Protein AF-A0A7S2RW51-F1 (afdb_monomer_lite)

Organism: NCBI:txid1034831

Sequence (164 aa):
RVGHWPRWVALRGSCEATLRSWRGLASGRGPGAEQGSALAPSSLWRRALADWPAGREAAVVLVGLGSNQGDRHKHLLDALAGLGEEVGPVVGTSLLYETEPMYLEDQPRFLNAAAAVVTELDAREVLDRVKAIERASGRCHGGVRNGPRPIDIDLLLFGRQRRG

Foldseek 3Di:
DDDDDDPAPDDPDDPVLVVVLVVVLQPPDDDDDDDDDDDHPDPQVVVVLVVDDPDFDKKKWKKKKKAFDDPLVVLVVLLQVLCCVQFHNFRDKDDWDWAQQDPDRPGGIMTMMMTIGIGSDDPVSSVVSSVVSQVVQPDDPPPDVSHGGGMDMGGPDIRNDDDD

InterPro domains:
  IPR000550 7,8-Dihydro-6-hydroxymethylpterin-pyrophosphokinase, HPPK [PF01288] (63-159)
  IPR000550 7,8-Dihydro-6-hydroxymethylpterin-pyrophosphokinase, HPPK [PS00794] (145-156)
  IPR000550 7,8-Dihydro-6-hydroxymethylpterin-pyrophosphokinase, HPPK [TIGR01498] (61-161)
  IPR000550 7,8-Dihydro-6-hydroxymethylpterin-pyrophosphokinase, HPPK [cd00483] (61-162)
  IPR035907 7,8-Dihydro-6-hydroxymethylpterin-pyrophosphokinase HPPK superfamily [G3DSA:3.30.70.560] (59-164)
  IPR035907 7,8-Dihydro-6-hydroxymethylpterin-pyrophosphokinase HPPK superfamily [SSF55083] (60-161)

Radius of gyration: 17.12 Å; chains: 1; bounding box: 36×43×53 Å

Structure (mmCIF, N/CA/C/O backbone):
data_AF-A0A7S2RW51-F1
#
_entry.id   AF-A0A7S2RW51-F1
#
loop_
_atom_site.group_PDB
_atom_site.id
_atom_site.type_symbol
_atom_site.label_atom_id
_atom_site.label_alt_id
_atom_site.label_comp_id
_atom_site.label_asym_id
_atom_site.label_entity_id
_atom_site.label_seq_id
_atom_site.pdbx_PDB_ins_code
_atom_site.Cartn_x
_atom_site.Cartn_y
_atom_site.Cartn_z
_atom_site.occupancy
_atom_site.B_iso_or_equiv
_atom_site.auth_seq_id
_atom_site.auth_comp_id
_atom_site.auth_asym_id
_atom_site.auth_atom_id
_atom_site.pdbx_PDB_model_num
ATOM 1 N N . ARG A 1 1 ? 10.802 22.132 -10.362 1.00 27.83 1 ARG A N 1
ATOM 2 C CA . ARG A 1 1 ? 9.971 22.744 -9.296 1.00 27.83 1 ARG A CA 1
ATOM 3 C C . ARG A 1 1 ? 9.675 21.633 -8.303 1.00 27.83 1 ARG A C 1
ATOM 5 O O . ARG A 1 1 ? 8.958 20.712 -8.656 1.00 27.83 1 ARG A O 1
ATOM 12 N N . VAL A 1 2 ? 10.369 21.633 -7.168 1.00 26.06 2 VAL A N 1
ATOM 13 C CA . VAL A 1 2 ? 10.356 20.529 -6.199 1.00 26.06 2 VAL A CA 1
ATOM 14 C C . VAL A 1 2 ? 9.116 20.710 -5.327 1.00 26.06 2 VAL A C 1
ATOM 16 O O . VAL A 1 2 ? 8.982 21.740 -4.672 1.00 26.06 2 VAL A O 1
ATOM 19 N N . GLY A 1 3 ? 8.171 19.775 -5.424 1.00 25.00 3 GLY A N 1
ATOM 20 C CA . GLY A 1 3 ? 6.940 19.783 -4.641 1.00 25.00 3 GLY A CA 1
ATOM 21 C C . GLY A 1 3 ? 7.246 19.660 -3.152 1.00 25.00 3 GLY A C 1
ATOM 22 O O . GLY A 1 3 ? 8.146 18.929 -2.746 1.00 25.00 3 GLY A O 1
ATOM 23 N N . HIS A 1 4 ? 6.519 20.427 -2.353 1.00 23.75 4 HIS A N 1
ATOM 24 C CA . HIS A 1 4 ? 6.604 20.438 -0.902 1.00 23.75 4 HIS A CA 1
ATOM 25 C C . HIS A 1 4 ? 6.159 19.064 -0.364 1.00 23.75 4 HIS A C 1
ATOM 27 O O . HIS A 1 4 ? 5.016 18.661 -0.565 1.00 23.75 4 HIS A O 1
ATOM 33 N N . TRP A 1 5 ? 7.067 18.329 0.281 1.00 29.83 5 TRP A N 1
ATOM 34 C CA . TRP A 1 5 ? 6.814 16.983 0.810 1.00 29.83 5 TRP A CA 1
ATOM 35 C C . TRP A 1 5 ? 6.035 17.032 2.142 1.00 29.83 5 TRP A C 1
ATOM 37 O O . TRP A 1 5 ? 6.330 17.899 2.974 1.00 29.83 5 TRP A O 1
ATOM 47 N N . PRO A 1 6 ? 5.090 16.107 2.410 1.00 29.59 6 PRO A N 1
ATOM 48 C CA . PRO A 1 6 ? 4.475 15.963 3.728 1.00 29.59 6 PRO A CA 1
ATOM 49 C C . PRO A 1 6 ? 5.516 15.555 4.779 1.00 29.59 6 PRO A C 1
ATOM 51 O O . PRO A 1 6 ? 6.348 14.676 4.560 1.00 29.59 6 PRO A O 1
ATOM 54 N N . ARG A 1 7 ? 5.448 16.176 5.958 1.00 31.38 7 ARG A N 1
ATOM 55 C CA . ARG A 1 7 ? 6.440 16.120 7.051 1.00 31.38 7 ARG A CA 1
ATOM 56 C C . ARG A 1 7 ? 6.519 14.769 7.798 1.00 31.38 7 ARG A C 1
ATOM 58 O O . ARG A 1 7 ? 7.069 14.719 8.893 1.00 31.38 7 ARG A O 1
ATOM 65 N N . TRP A 1 8 ? 5.976 13.689 7.232 1.00 32.69 8 TRP A N 1
ATOM 66 C CA . TRP A 1 8 ? 5.778 12.394 7.905 1.00 32.69 8 TRP A CA 1
ATOM 67 C C . TRP A 1 8 ? 6.881 11.357 7.637 1.00 32.69 8 TRP A C 1
ATOM 69 O O . TRP A 1 8 ? 6.951 10.340 8.323 1.00 32.69 8 TRP A O 1
ATOM 79 N N . VAL A 1 9 ? 7.795 11.616 6.697 1.00 34.22 9 VAL A N 1
ATOM 80 C CA . VAL A 1 9 ? 8.910 10.704 6.386 1.00 34.22 9 VAL A CA 1
ATOM 81 C C . VAL A 1 9 ? 10.108 11.005 7.288 1.00 34.22 9 VAL A C 1
ATOM 83 O O . VAL A 1 9 ? 11.050 11.661 6.859 1.00 34.22 9 VAL A O 1
ATOM 86 N N . ALA A 1 10 ? 10.062 10.575 8.553 1.00 28.84 10 ALA A N 1
ATOM 87 C CA . ALA A 1 10 ? 11.249 10.228 9.352 1.00 28.84 10 ALA A CA 1
ATOM 88 C C . ALA A 1 10 ? 10.874 9.894 10.805 1.00 28.84 10 ALA A C 1
ATOM 90 O O . ALA A 1 10 ? 10.877 10.762 11.676 1.00 28.84 10 ALA A O 1
ATOM 91 N N . LEU A 1 11 ? 10.694 8.610 11.110 1.00 33.62 11 LEU A N 1
ATOM 92 C CA . LEU A 1 11 ? 11.059 8.101 12.430 1.00 33.62 11 LEU A CA 1
ATOM 93 C C . LEU A 1 11 ? 12.382 7.350 12.272 1.00 33.62 11 LEU A C 1
ATOM 95 O O . LEU A 1 11 ? 12.423 6.185 11.886 1.00 33.62 11 LEU A O 1
ATOM 99 N N . ARG A 1 12 ? 13.492 8.052 12.536 1.00 31.77 12 ARG A N 1
ATOM 100 C CA . ARG A 1 12 ? 14.794 7.414 12.761 1.00 31.77 12 ARG A CA 1
ATOM 101 C C . ARG A 1 12 ? 14.698 6.635 14.075 1.00 31.77 12 ARG A C 1
ATOM 103 O O . ARG A 1 12 ? 14.729 7.230 15.145 1.00 31.77 12 ARG A O 1
ATOM 110 N N . GLY A 1 13 ? 14.561 5.316 13.993 1.00 33.50 13 GLY A N 1
ATOM 111 C CA . GLY A 1 13 ? 14.546 4.423 15.149 1.00 33.50 13 GLY A CA 1
ATOM 112 C C . GLY A 1 13 ? 14.699 2.969 14.710 1.00 33.50 13 GLY A C 1
ATOM 113 O O . GLY A 1 13 ? 14.096 2.551 13.728 1.00 33.50 13 GLY A O 1
ATOM 114 N N . SER A 1 14 ? 15.563 2.225 15.402 1.00 35.41 14 SER A N 1
ATOM 115 C CA . SER A 1 14 ? 15.999 0.864 15.061 1.00 35.41 14 SER A CA 1
ATOM 116 C C . SER A 1 14 ? 14.841 -0.117 14.794 1.00 35.41 14 SER A C 1
ATOM 118 O O . SER A 1 14 ? 13.924 -0.260 15.605 1.00 35.41 14 SER A O 1
ATOM 120 N N . CYS A 1 15 ? 14.946 -0.839 13.673 1.00 37.16 15 CYS A N 1
ATOM 121 C CA . CYS A 1 15 ? 14.023 -1.861 13.158 1.00 37.16 15 CYS A CA 1
ATOM 122 C C . CYS A 1 15 ? 13.584 -2.908 14.205 1.00 37.16 15 CYS A C 1
ATOM 124 O O . CYS A 1 15 ? 12.440 -3.367 14.214 1.00 37.16 15 CYS A O 1
ATOM 126 N N . GLU A 1 16 ? 14.464 -3.242 15.149 1.00 32.34 16 GLU A N 1
ATOM 127 C CA . GLU A 1 16 ? 14.199 -4.243 16.184 1.00 32.34 16 GLU A CA 1
ATOM 128 C C . GLU A 1 16 ? 13.188 -3.780 17.248 1.00 32.34 16 GLU A C 1
ATOM 130 O O . GLU A 1 16 ? 12.471 -4.604 17.819 1.00 32.34 16 GLU A O 1
ATOM 135 N N . ALA A 1 17 ? 13.104 -2.474 17.520 1.00 36.91 17 ALA A N 1
ATOM 136 C CA . ALA A 1 17 ? 12.149 -1.916 18.479 1.00 36.91 17 ALA A CA 1
ATOM 137 C C . ALA A 1 17 ? 10.733 -1.871 17.882 1.00 36.91 17 ALA A C 1
ATOM 139 O O . ALA A 1 17 ? 9.766 -2.262 18.541 1.00 36.91 17 ALA A O 1
ATOM 140 N N . THR A 1 18 ? 10.627 -1.488 16.606 1.00 41.22 18 THR A N 1
ATOM 141 C CA . THR A 1 18 ? 9.375 -1.489 15.839 1.00 41.22 18 THR A CA 1
ATOM 142 C C . THR A 1 18 ? 8.802 -2.905 15.757 1.00 41.22 18 THR A C 1
ATOM 144 O O . THR A 1 18 ? 7.684 -3.132 16.212 1.00 41.22 18 THR A O 1
ATOM 147 N N . LEU A 1 19 ? 9.591 -3.901 15.338 1.00 35.91 19 LEU A N 1
ATOM 148 C CA . LEU A 1 19 ? 9.125 -5.291 15.217 1.00 35.91 19 LEU A CA 1
ATOM 149 C C . LEU A 1 19 ? 8.810 -5.974 16.566 1.00 35.91 19 LEU A C 1
ATOM 151 O O . LEU A 1 19 ? 7.874 -6.773 16.639 1.00 35.91 19 LEU A O 1
ATOM 155 N N . ARG A 1 20 ? 9.530 -5.668 17.661 1.00 37.06 20 ARG A N 1
ATOM 156 C CA . ARG A 1 20 ? 9.194 -6.199 19.003 1.00 37.06 20 ARG A CA 1
ATOM 157 C C . ARG A 1 20 ? 7.886 -5.631 19.552 1.00 37.06 20 ARG A C 1
ATOM 159 O O . ARG A 1 20 ? 7.122 -6.367 20.172 1.00 37.06 20 ARG A O 1
ATOM 166 N N . SER A 1 21 ? 7.577 -4.368 19.274 1.00 38.88 21 SER A N 1
ATOM 167 C CA . SER A 1 21 ? 6.298 -3.771 19.680 1.00 38.88 21 SER A CA 1
ATOM 168 C C . SER A 1 21 ? 5.087 -4.331 18.941 1.00 38.88 21 SER A C 1
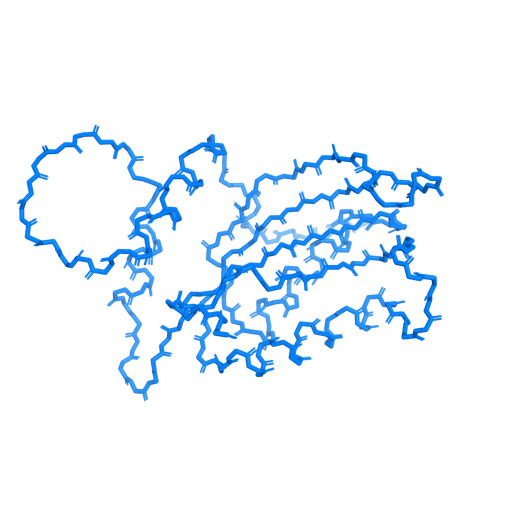ATOM 170 O O . SER A 1 21 ? 3.998 -4.394 19.507 1.00 38.88 21 SER A O 1
ATOM 172 N N . TRP A 1 22 ? 5.297 -4.830 17.721 1.00 39.81 22 TRP A N 1
ATOM 173 C CA . TRP A 1 22 ? 4.256 -5.466 16.919 1.00 39.81 22 TRP A CA 1
ATOM 174 C C . TRP A 1 22 ? 3.868 -6.847 17.475 1.00 39.81 22 TRP A C 1
ATOM 176 O O . TRP A 1 22 ? 2.726 -7.271 17.327 1.00 39.81 22 TRP A O 1
ATOM 186 N N . ARG A 1 23 ? 4.762 -7.528 18.214 1.00 37.06 23 ARG A N 1
ATOM 187 C CA . ARG A 1 23 ? 4.455 -8.807 18.889 1.00 37.06 23 ARG A CA 1
ATOM 188 C C . ARG A 1 23 ? 3.581 -8.649 20.141 1.00 37.06 23 ARG A C 1
ATOM 190 O O . ARG A 1 23 ? 2.812 -9.557 20.444 1.00 37.06 23 ARG A O 1
ATOM 197 N N . GLY A 1 24 ? 3.644 -7.511 20.840 1.00 36.91 24 GLY A N 1
ATOM 198 C CA . GLY A 1 24 ? 2.809 -7.238 22.024 1.00 36.91 24 GLY A CA 1
ATOM 199 C C . GLY A 1 24 ? 1.324 -6.999 21.705 1.00 36.91 24 GLY A C 1
ATOM 200 O O . GLY A 1 24 ? 0.458 -7.249 22.544 1.00 36.91 24 GLY A O 1
ATOM 201 N N . LEU A 1 25 ? 1.022 -6.589 20.470 1.00 42.09 25 LEU A N 1
ATOM 202 C CA . LEU A 1 25 ? -0.335 -6.386 19.949 1.00 42.09 25 LEU A CA 1
ATOM 203 C C . LEU A 1 25 ? -1.137 -7.695 19.805 1.00 42.09 25 LEU A C 1
ATOM 205 O O . LEU A 1 25 ? -2.364 -7.677 19.873 1.00 42.09 25 LEU A O 1
ATOM 209 N N . ALA A 1 26 ? -0.471 -8.848 19.686 1.00 35.62 26 ALA A N 1
ATOM 210 C CA . ALA A 1 26 ? -1.140 -10.143 19.538 1.00 35.62 26 ALA A CA 1
ATOM 211 C C . ALA A 1 26 ? -1.721 -10.702 20.860 1.00 35.62 26 ALA A C 1
ATOM 213 O O . ALA A 1 26 ? -2.630 -11.538 20.833 1.00 35.62 26 ALA A O 1
ATOM 214 N N . SER A 1 27 ? -1.238 -10.248 22.025 1.00 36.56 27 SER A N 1
ATOM 215 C CA . SER A 1 27 ? -1.516 -10.900 23.319 1.00 36.56 27 SER A CA 1
ATOM 216 C C . SER A 1 27 ? -2.636 -10.297 24.175 1.00 36.56 27 SER A C 1
ATOM 218 O O . SER A 1 27 ? -3.029 -10.934 25.146 1.00 36.56 27 SER A O 1
ATOM 220 N N . GLY A 1 28 ? -3.187 -9.124 23.843 1.00 34.69 28 GLY A N 1
ATOM 221 C CA . GLY A 1 28 ? -4.437 -8.625 24.443 1.00 34.69 28 GLY A CA 1
ATOM 222 C C . GLY A 1 28 ? -4.521 -8.589 25.980 1.00 34.69 28 GLY A C 1
ATOM 223 O O . GLY A 1 28 ? -5.602 -8.809 26.515 1.00 34.69 28 GLY A O 1
ATOM 224 N N . ARG A 1 29 ? -3.427 -8.320 26.704 1.00 32.75 29 ARG A N 1
ATOM 225 C CA . ARG A 1 29 ? -3.506 -7.989 28.135 1.00 32.75 29 ARG A CA 1
ATOM 226 C C . ARG A 1 29 ? -3.506 -6.473 28.305 1.00 32.75 29 ARG A C 1
ATOM 228 O O . ARG A 1 29 ? -2.533 -5.813 27.948 1.00 32.75 29 ARG A O 1
ATOM 235 N N . GLY A 1 30 ? -4.609 -5.944 28.837 1.00 32.22 30 GLY A N 1
ATOM 236 C CA . GLY A 1 30 ? -4.645 -4.600 29.412 1.00 32.22 30 GLY A CA 1
ATOM 237 C C . GLY A 1 30 ? -3.630 -4.479 30.557 1.00 32.22 30 GLY A C 1
ATOM 238 O O . GLY A 1 30 ? -3.207 -5.503 31.102 1.00 32.22 30 GLY A O 1
ATOM 239 N N . PRO A 1 31 ? -3.191 -3.261 30.912 1.00 35.09 31 PRO A N 1
ATOM 240 C CA . PRO A 1 31 ? -2.136 -3.072 31.895 1.00 35.09 31 PRO A CA 1
ATOM 241 C C . PRO A 1 31 ? -2.671 -3.343 33.309 1.00 35.09 31 PRO A C 1
ATOM 243 O O . PRO A 1 31 ? -3.135 -2.445 34.000 1.00 35.09 31 PRO A O 1
ATOM 246 N N . GLY A 1 32 ? -2.586 -4.602 33.734 1.00 28.72 32 GLY A N 1
ATOM 247 C CA . GLY A 1 32 ? -2.303 -4.952 35.120 1.00 28.72 32 GLY A CA 1
ATOM 248 C C . GLY A 1 32 ? -0.786 -4.943 35.298 1.00 28.72 32 GLY A C 1
ATOM 249 O O . GLY A 1 32 ? -0.070 -5.506 34.474 1.00 28.72 32 GLY A O 1
ATOM 250 N N . ALA A 1 33 ? -0.333 -4.219 36.317 1.00 37.66 33 ALA A N 1
ATOM 251 C CA . ALA A 1 33 ? 1.052 -3.963 36.689 1.00 37.66 33 ALA A CA 1
ATOM 252 C C . ALA A 1 33 ? 2.005 -5.157 36.502 1.00 37.66 33 ALA A C 1
ATOM 254 O O . ALA A 1 33 ? 1.735 -6.230 37.022 1.00 37.66 33 ALA A O 1
ATOM 255 N N . GLU A 1 34 ? 3.151 -4.929 35.852 1.00 29.70 34 GLU A N 1
ATOM 256 C CA . GLU A 1 34 ? 4.457 -5.303 36.406 1.00 29.70 34 GLU A CA 1
ATOM 257 C C . GLU A 1 34 ? 5.608 -4.646 35.631 1.00 29.70 34 GLU A C 1
ATOM 259 O O . GLU A 1 34 ? 5.549 -4.393 34.427 1.00 29.70 34 GLU A O 1
ATOM 264 N N . GLN A 1 35 ? 6.620 -4.263 36.401 1.00 36.66 35 GLN A N 1
ATOM 265 C CA . GLN A 1 35 ? 7.700 -3.349 36.065 1.00 36.66 35 GLN A CA 1
ATOM 266 C C . GLN A 1 35 ? 8.762 -4.057 35.214 1.00 36.66 35 GLN A C 1
ATOM 268 O O . GLN A 1 35 ? 9.285 -5.097 35.598 1.00 36.66 35 GLN A O 1
ATOM 273 N N . GLY A 1 36 ? 9.114 -3.474 34.069 1.00 25.94 36 GLY A N 1
ATOM 274 C CA . GLY A 1 36 ? 10.167 -3.999 33.204 1.00 25.94 36 GLY A CA 1
ATOM 275 C C . GLY A 1 36 ? 10.505 -3.020 32.089 1.00 25.94 36 GLY A C 1
ATOM 276 O O . GLY A 1 36 ? 9.792 -2.920 31.096 1.00 25.94 36 GLY A O 1
ATOM 277 N N . SER A 1 37 ? 11.587 -2.272 32.290 1.00 37.19 37 SER A N 1
ATOM 278 C CA . SER A 1 37 ? 12.171 -1.311 31.354 1.00 37.19 37 SER A CA 1
ATOM 279 C C . SER A 1 37 ? 12.504 -1.963 30.006 1.00 37.19 37 SER A C 1
ATOM 281 O O . SER A 1 37 ? 13.502 -2.666 29.867 1.00 37.19 37 SER A O 1
ATOM 283 N N . ALA A 1 38 ? 11.676 -1.713 28.994 1.00 32.50 38 ALA A N 1
ATOM 284 C CA . ALA A 1 38 ? 12.035 -1.880 27.593 1.00 32.50 38 ALA A CA 1
ATOM 285 C C . ALA A 1 38 ? 11.385 -0.737 26.812 1.00 32.50 38 ALA A C 1
ATOM 287 O O . ALA A 1 38 ? 10.165 -0.573 26.830 1.00 32.50 38 ALA A O 1
ATOM 288 N N . LEU A 1 39 ? 12.220 0.087 26.181 1.00 33.62 39 LEU A N 1
ATOM 289 C CA . LEU A 1 39 ? 11.843 1.273 25.415 1.00 33.62 39 LEU A CA 1
ATOM 290 C C . LEU A 1 39 ? 10.764 0.923 24.377 1.00 33.62 39 LEU A C 1
ATOM 292 O O . LEU A 1 39 ? 11.048 0.384 23.308 1.00 33.62 39 LEU A O 1
ATOM 296 N N . ALA A 1 40 ? 9.510 1.212 24.722 1.00 37.03 40 ALA A N 1
ATOM 297 C CA . ALA A 1 40 ? 8.369 1.058 23.841 1.00 37.03 40 ALA A CA 1
ATOM 298 C C . ALA A 1 40 ? 8.502 2.032 22.660 1.00 37.03 40 ALA A C 1
ATOM 300 O O . ALA A 1 40 ? 8.717 3.224 22.900 1.00 37.03 40 ALA A O 1
ATOM 301 N N . PRO A 1 41 ? 8.338 1.602 21.396 1.00 40.28 41 PRO A N 1
ATOM 302 C CA . PRO A 1 41 ? 8.198 2.561 20.318 1.00 40.28 41 PRO A CA 1
ATOM 303 C C . PRO A 1 41 ? 6.904 3.338 20.548 1.00 40.28 41 PRO A C 1
ATOM 305 O O . PRO A 1 41 ? 5.838 2.767 20.796 1.00 40.28 41 PRO A O 1
ATOM 308 N N . SER A 1 42 ? 7.130 4.647 20.576 1.00 43.31 42 SER A N 1
ATOM 309 C CA . SER A 1 42 ? 6.249 5.782 20.806 1.00 43.31 42 SER A CA 1
ATOM 310 C C . SER A 1 42 ? 4.850 5.484 21.362 1.00 43.31 42 SER A C 1
ATOM 312 O O . SER A 1 42 ? 3.974 4.884 20.745 1.00 43.31 42 SER A O 1
ATOM 314 N N . SER A 1 43 ? 4.586 6.100 22.508 1.00 48.97 43 SER A N 1
ATOM 315 C CA . SER A 1 43 ? 3.268 6.432 23.063 1.00 48.97 43 SER A CA 1
ATOM 316 C C . SER A 1 43 ? 2.262 7.056 22.073 1.00 48.97 43 SER A C 1
ATOM 318 O O . SER A 1 43 ? 1.115 7.275 22.449 1.00 48.97 43 SER A O 1
ATOM 320 N N . LEU A 1 44 ? 2.664 7.335 20.829 1.00 46.91 44 LEU A N 1
ATOM 321 C CA . LEU A 1 44 ? 1.885 8.016 19.802 1.00 46.91 44 LEU A CA 1
ATOM 322 C C . LEU A 1 44 ? 0.762 7.152 19.231 1.00 46.91 44 LEU A C 1
ATOM 324 O O . LEU A 1 44 ? -0.359 7.635 19.153 1.00 46.91 44 LEU A O 1
ATOM 328 N N . TRP A 1 45 ? 1.000 5.882 18.891 1.00 49.38 45 TRP A N 1
ATOM 329 C CA . TRP A 1 45 ? -0.078 5.050 18.333 1.00 49.38 45 TRP A CA 1
ATOM 330 C C . TRP A 1 45 ? -1.005 4.500 19.427 1.00 49.38 45 TRP A C 1
ATOM 332 O O . TRP A 1 45 ? -2.204 4.370 19.206 1.00 49.38 45 TRP A O 1
ATOM 342 N N . ARG A 1 46 ? -0.481 4.262 20.644 1.00 48.38 46 ARG A N 1
ATOM 343 C CA . ARG A 1 46 ? -1.314 3.962 21.825 1.00 48.38 46 ARG A CA 1
ATOM 344 C C . ARG A 1 46 ? -2.253 5.120 22.164 1.00 48.38 46 ARG A C 1
ATOM 346 O O . ARG A 1 46 ? -3.405 4.860 22.476 1.00 48.38 46 ARG A O 1
ATOM 353 N N . ARG A 1 47 ? -1.782 6.370 22.063 1.00 48.28 47 ARG A N 1
ATOM 354 C CA . ARG A 1 47 ? -2.640 7.562 22.149 1.00 48.28 47 ARG A CA 1
ATOM 355 C C . ARG A 1 47 ? -3.614 7.654 20.980 1.00 48.28 47 ARG A C 1
ATOM 357 O O . ARG A 1 47 ? -4.794 7.820 21.221 1.00 48.28 47 ARG A O 1
ATOM 364 N N . ALA A 1 48 ? -3.156 7.450 19.745 1.00 47.44 48 ALA A N 1
ATOM 365 C CA . ALA A 1 48 ? -4.027 7.510 18.568 1.00 47.44 48 ALA A CA 1
ATOM 366 C C . ALA A 1 48 ? -5.199 6.511 18.630 1.00 47.44 48 ALA A C 1
ATOM 368 O O . ALA A 1 48 ? -6.291 6.835 18.183 1.00 47.44 48 ALA A O 1
ATOM 369 N N . LEU A 1 49 ? -4.990 5.324 19.216 1.00 51.97 49 LEU A N 1
ATOM 370 C CA . LEU A 1 49 ? -6.064 4.362 19.486 1.00 51.97 49 LEU A CA 1
ATOM 371 C C . LEU A 1 49 ? -6.903 4.716 20.724 1.00 51.97 49 LEU A C 1
ATOM 373 O O . LEU A 1 49 ? -8.083 4.389 20.759 1.00 51.97 49 LEU A O 1
ATOM 377 N N . ALA A 1 50 ? -6.311 5.347 21.743 1.00 50.94 50 ALA A N 1
ATOM 378 C CA . ALA A 1 50 ? -7.017 5.754 22.962 1.00 50.94 50 ALA A CA 1
ATOM 379 C C . ALA A 1 50 ? -7.905 6.998 22.764 1.00 50.94 50 ALA A C 1
ATOM 381 O O . ALA A 1 50 ? -8.908 7.133 23.457 1.00 50.94 50 ALA A O 1
ATOM 382 N N . ASP A 1 51 ? -7.549 7.872 21.820 1.00 43.22 51 ASP A N 1
ATOM 383 C CA . ASP A 1 51 ? -8.243 9.129 21.522 1.00 43.22 51 ASP A CA 1
ATOM 384 C C . ASP A 1 51 ? -9.292 8.979 20.385 1.00 43.22 51 ASP A C 1
ATOM 386 O O . ASP A 1 51 ? -9.853 9.979 19.932 1.00 43.22 51 ASP A O 1
ATOM 390 N N . TRP A 1 52 ? -9.567 7.756 19.895 1.00 49.75 52 TRP A N 1
ATOM 391 C CA . TRP A 1 52 ? -10.508 7.515 18.784 1.00 49.75 52 TRP A CA 1
ATOM 392 C C . TRP A 1 52 ? -11.985 7.571 19.241 1.00 49.75 52 TRP A C 1
ATOM 394 O O . TRP A 1 52 ? -12.335 6.935 20.239 1.00 49.75 52 TRP A O 1
ATOM 404 N N . PRO A 1 53 ? -12.876 8.301 18.536 1.00 41.28 53 PRO A N 1
ATOM 405 C CA . PRO A 1 53 ? -14.276 8.470 18.934 1.00 41.28 53 PRO A CA 1
ATOM 406 C C . PRO A 1 53 ? -15.079 7.157 18.880 1.00 41.28 53 PRO A C 1
ATOM 408 O O . PRO A 1 53 ? -14.915 6.333 17.984 1.00 41.28 53 PRO A O 1
ATOM 411 N N . ALA A 1 54 ? -15.982 6.965 19.846 1.00 43.19 54 ALA A N 1
ATOM 412 C CA . ALA A 1 54 ? -16.786 5.749 19.974 1.00 43.19 54 ALA A CA 1
ATOM 413 C C . ALA A 1 54 ? -17.884 5.650 18.891 1.00 43.19 54 ALA A C 1
ATOM 415 O O . ALA A 1 54 ? -18.639 6.600 18.691 1.00 43.19 54 ALA A O 1
ATOM 416 N N . GLY A 1 55 ? -18.020 4.482 18.242 1.00 47.16 55 GLY A N 1
ATOM 417 C CA . GLY A 1 55 ? -19.145 4.177 17.336 1.00 47.16 55 GLY A CA 1
ATOM 418 C C . GLY A 1 55 ? -18.858 3.157 16.223 1.00 47.16 55 GLY A C 1
ATOM 419 O O . GLY A 1 55 ? -19.782 2.489 15.763 1.00 47.16 55 GLY A O 1
ATOM 420 N N . ARG A 1 56 ? -17.589 2.983 15.834 1.00 54.19 56 ARG A N 1
ATOM 421 C CA . ARG A 1 56 ? -17.083 1.896 14.975 1.00 54.19 56 ARG A CA 1
ATOM 422 C C . ARG A 1 56 ? -15.776 1.369 15.569 1.00 54.19 56 ARG A C 1
ATOM 424 O O . ARG A 1 56 ? -14.976 2.160 16.061 1.00 54.19 56 ARG A O 1
ATOM 431 N N . GLU A 1 57 ? -15.570 0.052 15.589 1.00 68.12 57 GLU A N 1
ATOM 432 C CA . GLU A 1 57 ? -14.309 -0.515 16.087 1.00 68.12 57 GLU A CA 1
ATOM 433 C C . GLU A 1 57 ? -13.185 -0.204 15.090 1.00 68.12 57 GLU A C 1
ATOM 435 O O . GLU A 1 57 ? -13.087 -0.830 14.038 1.00 68.12 57 GLU A O 1
ATOM 440 N N . ALA A 1 58 ? -12.340 0.776 15.410 1.00 75.06 58 ALA A N 1
ATOM 441 C CA . ALA A 1 58 ? -11.137 1.048 14.637 1.00 75.06 58 ALA A CA 1
ATOM 442 C C . ALA A 1 58 ? -10.117 -0.086 14.821 1.00 75.06 58 ALA A C 1
ATOM 444 O O . ALA A 1 58 ? -9.792 -0.486 15.943 1.00 75.06 58 ALA A O 1
ATOM 445 N N . ALA A 1 59 ? -9.573 -0.581 13.712 1.00 84.38 59 ALA A N 1
ATOM 446 C CA . ALA A 1 59 ? -8.547 -1.610 13.687 1.00 84.38 59 ALA A CA 1
ATOM 447 C C . ALA A 1 59 ? -7.204 -1.033 13.230 1.00 84.38 59 ALA A C 1
ATOM 449 O O . ALA A 1 59 ? -7.132 -0.140 12.384 1.00 84.38 59 ALA A O 1
ATOM 450 N N . VAL A 1 60 ? -6.116 -1.593 13.765 1.00 84.25 60 VAL A N 1
ATOM 451 C CA . VAL A 1 60 ? -4.783 -1.398 13.188 1.00 84.25 60 VAL A CA 1
ATOM 452 C C . VAL A 1 60 ? -4.558 -2.447 12.116 1.00 84.25 60 VAL A C 1
ATOM 454 O O . VAL A 1 60 ? -4.710 -3.651 12.351 1.00 84.25 60 VAL A O 1
ATOM 457 N N . VAL A 1 61 ? -4.138 -1.969 10.956 1.00 89.56 61 VAL A N 1
ATOM 458 C CA . VAL A 1 61 ? -3.753 -2.767 9.808 1.00 89.56 61 VAL A CA 1
ATOM 459 C C . VAL A 1 61 ? -2.280 -2.560 9.524 1.00 89.56 61 VAL A C 1
ATOM 461 O O . VAL A 1 61 ? -1.799 -1.429 9.482 1.00 89.56 61 VAL A O 1
ATOM 464 N N . LEU A 1 62 ? -1.565 -3.660 9.316 1.00 92.00 62 LEU A N 1
ATOM 465 C CA . LEU A 1 62 ? -0.159 -3.643 8.948 1.00 92.00 62 LEU A CA 1
ATOM 466 C C . LEU A 1 62 ? -0.026 -4.148 7.520 1.00 92.00 62 LEU A C 1
ATOM 468 O O . LEU A 1 62 ? -0.479 -5.250 7.202 1.00 92.00 62 LEU A O 1
ATOM 472 N N . VAL A 1 63 ? 0.607 -3.342 6.677 1.00 95.19 63 VAL A N 1
ATOM 473 C CA . VAL A 1 63 ? 0.841 -3.655 5.267 1.00 95.19 63 VAL A CA 1
ATOM 474 C C . VAL A 1 63 ? 2.330 -3.681 4.960 1.00 95.19 63 VAL A C 1
ATOM 476 O O . VAL A 1 63 ? 3.095 -2.881 5.502 1.00 95.19 63 VAL A O 1
ATOM 479 N N . GLY A 1 64 ? 2.735 -4.606 4.098 1.00 96.69 64 GLY A N 1
ATOM 480 C CA . GLY A 1 64 ? 4.032 -4.606 3.435 1.00 96.69 64 GLY A CA 1
ATOM 481 C C . GLY A 1 64 ? 3.885 -3.929 2.083 1.00 96.69 64 GLY A C 1
ATOM 482 O O . GLY A 1 64 ? 2.906 -4.174 1.392 1.00 96.69 64 GLY A O 1
ATOM 483 N N . LEU A 1 65 ? 4.829 -3.070 1.718 1.00 97.12 65 LEU A N 1
ATOM 484 C CA . LEU A 1 65 ? 4.894 -2.429 0.412 1.00 97.12 65 LEU A CA 1
ATOM 485 C C . LEU A 1 65 ? 6.178 -2.867 -0.288 1.00 97.12 65 LEU A C 1
ATOM 487 O O . LEU A 1 65 ? 7.236 -2.864 0.341 1.00 97.12 65 LEU A O 1
ATOM 491 N N . GLY A 1 66 ? 6.102 -3.181 -1.577 1.00 96.75 66 GLY A N 1
ATOM 492 C CA . GLY A 1 66 ? 7.252 -3.585 -2.382 1.00 96.75 66 GLY A CA 1
ATOM 493 C C . GLY A 1 66 ? 7.172 -3.051 -3.808 1.00 96.75 66 GLY A C 1
ATOM 494 O O . GLY A 1 66 ? 6.133 -3.138 -4.451 1.00 96.75 66 GLY A O 1
ATOM 495 N N . SER A 1 67 ? 8.272 -2.512 -4.328 1.00 96.88 67 SER A N 1
ATOM 496 C CA . SER A 1 67 ? 8.363 -2.044 -5.716 1.00 96.88 67 SER A CA 1
ATOM 497 C C . SER A 1 67 ? 9.704 -2.420 -6.330 1.00 96.88 67 SER A C 1
ATOM 499 O O . SER A 1 67 ? 10.750 -2.158 -5.735 1.00 96.88 67 SER A O 1
ATOM 501 N N . ASN A 1 68 ? 9.696 -2.960 -7.549 1.00 95.44 68 ASN A N 1
ATOM 502 C CA . ASN A 1 68 ? 10.919 -3.245 -8.304 1.00 95.44 68 ASN A CA 1
ATOM 503 C C . ASN A 1 68 ? 10.898 -2.763 -9.764 1.00 95.44 68 ASN A C 1
ATOM 505 O O . ASN A 1 68 ? 11.831 -3.041 -10.511 1.00 95.44 68 ASN A O 1
ATOM 509 N N . GLN A 1 69 ? 9.882 -2.001 -10.173 1.00 93.81 69 GLN A N 1
ATOM 510 C CA . GLN A 1 69 ? 9.777 -1.445 -11.524 1.00 93.81 69 GLN A CA 1
ATOM 511 C C . GLN A 1 69 ? 9.661 0.082 -11.488 1.00 93.81 69 GLN A C 1
ATOM 513 O O . GLN A 1 69 ? 8.994 0.634 -10.616 1.00 93.81 69 GLN A O 1
ATOM 518 N N . GLY A 1 70 ? 10.268 0.765 -12.463 1.00 93.12 70 GLY A N 1
ATOM 519 C CA . GLY A 1 70 ? 10.152 2.219 -12.620 1.00 93.12 70 GLY A CA 1
ATOM 520 C C . GLY A 1 70 ? 10.746 3.009 -11.448 1.00 93.12 70 GLY A C 1
ATOM 521 O O . GLY A 1 70 ? 11.763 2.618 -10.870 1.00 93.12 70 GLY A O 1
ATOM 522 N N . ASP A 1 71 ? 10.113 4.132 -11.098 1.00 95.06 71 ASP A N 1
ATOM 523 C CA . ASP A 1 71 ? 10.511 4.940 -9.942 1.00 95.06 71 ASP A CA 1
ATOM 524 C C . ASP A 1 71 ? 9.973 4.321 -8.644 1.00 95.06 71 ASP A C 1
ATOM 526 O O . ASP A 1 71 ? 8.893 4.649 -8.148 1.00 95.06 71 ASP A O 1
ATOM 530 N N . ARG A 1 72 ? 10.766 3.400 -8.089 1.00 95.94 72 ARG A N 1
ATOM 531 C CA . ARG A 1 72 ? 10.394 2.614 -6.906 1.00 95.94 72 ARG A CA 1
ATOM 532 C C . ARG A 1 72 ? 10.097 3.475 -5.675 1.00 95.94 72 ARG A C 1
ATOM 534 O O . ARG A 1 72 ? 9.228 3.118 -4.887 1.00 95.94 72 ARG A O 1
ATOM 541 N N . HIS A 1 73 ? 10.798 4.598 -5.504 1.00 96.19 73 HIS A N 1
ATOM 542 C CA . HIS A 1 73 ? 10.555 5.501 -4.376 1.00 96.19 73 HIS A CA 1
ATOM 543 C C . HIS A 1 73 ? 9.229 6.227 -4.549 1.00 96.19 73 HIS A C 1
ATOM 545 O O . HIS A 1 73 ? 8.441 6.294 -3.605 1.00 96.19 73 HIS A O 1
ATOM 551 N N . LYS A 1 74 ? 8.965 6.732 -5.759 1.00 95.31 74 LYS A N 1
ATOM 552 C CA . LYS A 1 74 ? 7.698 7.384 -6.068 1.00 95.31 74 LYS A CA 1
ATOM 553 C C . LYS A 1 74 ? 6.522 6.429 -5.870 1.00 95.31 74 LYS A C 1
ATOM 555 O O . LYS A 1 74 ? 5.564 6.812 -5.215 1.00 95.31 74 LYS A O 1
ATOM 560 N N . HIS A 1 75 ? 6.614 5.185 -6.342 1.00 96.81 75 HIS A N 1
ATOM 561 C CA . HIS A 1 75 ? 5.536 4.209 -6.159 1.00 96.81 75 HIS A CA 1
ATOM 562 C C . HIS A 1 75 ? 5.229 3.929 -4.685 1.00 96.81 75 HIS A C 1
ATOM 564 O O . HIS A 1 75 ? 4.061 3.881 -4.310 1.00 96.81 75 HIS A O 1
ATOM 570 N N . LEU A 1 76 ? 6.251 3.799 -3.831 1.00 96.19 76 LEU A N 1
ATOM 571 C CA . LEU A 1 76 ? 6.038 3.637 -2.389 1.00 96.19 76 LEU A CA 1
ATOM 572 C C . LEU A 1 76 ? 5.366 4.869 -1.767 1.00 96.19 76 LEU A C 1
ATOM 574 O O . LEU A 1 76 ? 4.474 4.725 -0.936 1.00 96.19 76 LEU A O 1
ATOM 578 N N . LEU A 1 77 ? 5.777 6.075 -2.163 1.00 96.31 77 LEU A N 1
ATOM 579 C CA . LEU A 1 77 ? 5.202 7.322 -1.653 1.00 96.31 77 LEU A CA 1
ATOM 580 C C . LEU A 1 77 ? 3.750 7.511 -2.101 1.00 96.31 77 LEU A C 1
ATOM 582 O O . LEU A 1 77 ? 2.901 7.838 -1.274 1.00 96.31 77 LEU A O 1
ATOM 586 N N . ASP A 1 78 ? 3.460 7.260 -3.376 1.00 96.69 78 ASP A N 1
ATOM 587 C CA . ASP A 1 78 ? 2.103 7.310 -3.919 1.00 96.69 78 ASP A CA 1
ATOM 588 C C . ASP A 1 78 ? 1.208 6.269 -3.229 1.00 96.69 78 ASP A C 1
ATOM 590 O O . ASP A 1 78 ? 0.071 6.567 -2.877 1.00 96.69 78 ASP A O 1
ATOM 594 N N . ALA A 1 79 ? 1.726 5.062 -2.978 1.00 97.50 79 ALA A N 1
ATOM 595 C CA . ALA A 1 79 ? 0.990 4.017 -2.277 1.00 97.50 79 ALA A CA 1
ATOM 596 C C . ALA A 1 79 ? 0.685 4.395 -0.822 1.00 97.50 79 ALA A C 1
ATOM 598 O O . ALA A 1 79 ? -0.428 4.170 -0.356 1.00 97.50 79 ALA A O 1
ATOM 599 N N . LEU A 1 80 ? 1.633 5.009 -0.106 1.00 96.56 80 LEU A N 1
ATOM 600 C CA . LEU A 1 80 ? 1.395 5.524 1.246 1.00 96.56 80 LEU A CA 1
ATOM 601 C C . LEU A 1 80 ? 0.348 6.645 1.259 1.00 96.56 80 LEU A C 1
ATOM 603 O O . LEU A 1 80 ? -0.487 6.675 2.162 1.00 96.56 80 LEU A O 1
ATOM 607 N N . ALA A 1 81 ? 0.372 7.540 0.268 1.00 96.69 81 ALA A N 1
ATOM 608 C CA . ALA A 1 81 ? -0.651 8.571 0.115 1.00 96.69 81 ALA A CA 1
ATOM 609 C C . ALA A 1 81 ? -2.029 7.945 -0.155 1.00 96.69 81 ALA A C 1
ATOM 611 O O . ALA A 1 81 ? -2.981 8.239 0.563 1.00 96.69 81 ALA A O 1
ATOM 612 N N . GLY A 1 82 ? -2.105 7.000 -1.096 1.00 97.44 82 GLY A N 1
ATOM 613 C CA . GLY A 1 82 ? -3.333 6.272 -1.412 1.00 97.44 82 GLY A CA 1
ATOM 614 C C . GLY A 1 82 ? -3.884 5.487 -0.221 1.00 97.44 82 GLY A C 1
ATOM 615 O O . GLY A 1 82 ? -5.085 5.501 0.011 1.00 97.44 82 GLY A O 1
ATOM 616 N N . LEU A 1 83 ? -3.031 4.858 0.595 1.00 96.88 83 LEU A N 1
ATOM 617 C CA . LEU A 1 83 ? -3.455 4.221 1.849 1.00 96.88 83 LEU A CA 1
ATOM 618 C C . LEU A 1 83 ? -4.061 5.247 2.817 1.00 96.88 83 LEU A C 1
ATOM 620 O O . LEU A 1 83 ? -5.110 4.982 3.401 1.00 96.88 83 LEU A O 1
ATOM 624 N N . GLY A 1 84 ? -3.424 6.415 2.941 1.00 94.38 84 GLY A N 1
ATOM 625 C CA . GLY A 1 84 ? -3.906 7.548 3.733 1.00 94.38 84 GLY A CA 1
ATOM 626 C C . GLY A 1 84 ? -5.309 8.021 3.346 1.00 94.38 84 GLY A C 1
ATOM 627 O O . GLY A 1 84 ? -6.105 8.362 4.219 1.00 94.38 84 GLY A O 1
ATOM 628 N N . GLU A 1 85 ? -5.595 8.035 2.046 1.00 95.56 85 GLU A N 1
ATOM 629 C CA . GLU A 1 85 ? -6.847 8.536 1.470 1.00 95.56 85 GLU A CA 1
ATOM 630 C C . GLU A 1 85 ? -7.954 7.472 1.429 1.00 95.56 85 GLU A C 1
ATOM 632 O O . GLU A 1 85 ? -9.102 7.757 1.763 1.00 95.56 85 GLU A O 1
ATOM 637 N N . GLU A 1 86 ? -7.619 6.242 1.036 1.00 96.19 86 GLU A N 1
ATOM 638 C CA . GLU A 1 86 ? -8.594 5.192 0.713 1.00 96.19 86 GLU A CA 1
ATOM 639 C C . GLU A 1 86 ? -8.847 4.208 1.857 1.00 96.19 86 GLU A C 1
ATOM 641 O O . GLU A 1 86 ? -9.887 3.548 1.880 1.00 96.19 86 GLU A O 1
ATOM 646 N N . VAL A 1 87 ? -7.889 4.059 2.778 1.00 95.62 87 VAL A N 1
ATOM 647 C CA . VAL A 1 87 ? -7.951 3.068 3.865 1.00 95.62 87 VAL A CA 1
ATOM 648 C C . VAL A 1 87 ? -8.057 3.748 5.223 1.00 95.62 87 VAL A C 1
ATOM 650 O O . VAL A 1 87 ? -8.866 3.339 6.056 1.00 95.62 87 VAL A O 1
ATOM 653 N N . GLY A 1 88 ? -7.250 4.778 5.453 1.00 93.50 88 GLY A N 1
ATOM 654 C CA . GLY A 1 88 ? -7.256 5.556 6.683 1.00 93.50 88 GLY A CA 1
ATOM 655 C C . GLY A 1 88 ? -5.874 6.109 7.028 1.00 93.50 88 GLY A C 1
ATOM 656 O O . GLY A 1 88 ? -4.904 5.872 6.307 1.00 93.50 88 GLY A O 1
ATOM 657 N N . PRO A 1 89 ? -5.743 6.856 8.135 1.00 90.06 89 PRO A N 1
ATOM 658 C CA . PRO A 1 89 ? -4.493 7.516 8.482 1.00 90.06 89 PRO A CA 1
ATOM 659 C C . PRO A 1 89 ? -3.338 6.522 8.663 1.00 90.06 89 PRO A C 1
ATOM 661 O O . PRO A 1 89 ? -3.396 5.595 9.478 1.00 90.06 89 PRO A O 1
ATOM 664 N N . VAL A 1 90 ? -2.243 6.770 7.939 1.00 90.88 90 VAL A N 1
ATOM 665 C CA . VAL A 1 90 ? -0.956 6.097 8.150 1.00 90.88 90 VAL A CA 1
ATOM 666 C C . VAL A 1 90 ? -0.335 6.641 9.437 1.00 90.88 90 VAL A C 1
ATOM 668 O O . VAL A 1 90 ? 0.063 7.802 9.508 1.00 90.88 90 VAL A O 1
ATOM 671 N N . VAL A 1 91 ? -0.237 5.797 10.462 1.00 87.94 91 VAL A N 1
ATOM 672 C CA . VAL A 1 91 ? 0.254 6.175 11.801 1.00 87.94 91 VAL A CA 1
ATOM 673 C C . VAL A 1 91 ? 1.722 5.816 12.033 1.00 87.94 91 VAL A C 1
ATOM 675 O O . VAL A 1 91 ? 2.301 6.181 13.057 1.00 87.94 91 VAL A O 1
ATOM 678 N N . GLY A 1 92 ? 2.350 5.114 11.090 1.00 83.69 92 GLY A N 1
ATOM 679 C CA . GLY A 1 92 ? 3.780 4.832 11.129 1.00 83.69 92 GLY A CA 1
ATOM 680 C C . GLY A 1 92 ? 4.269 4.038 9.926 1.00 83.69 92 GLY A C 1
ATOM 681 O O . GLY A 1 92 ? 3.503 3.319 9.289 1.00 83.69 92 GLY A O 1
ATOM 682 N N . THR A 1 93 ? 5.566 4.145 9.645 1.00 91.31 93 THR A N 1
ATOM 683 C CA . THR A 1 93 ? 6.249 3.389 8.589 1.00 91.31 93 THR A CA 1
ATOM 684 C C . THR A 1 93 ? 7.557 2.797 9.105 1.00 91.31 93 THR A C 1
ATOM 686 O O . THR A 1 93 ? 8.143 3.292 10.072 1.00 91.31 93 THR A O 1
ATOM 689 N N . SER A 1 94 ? 8.043 1.745 8.451 1.00 88.25 94 SER A N 1
ATOM 690 C CA . SER A 1 94 ? 9.413 1.264 8.624 1.00 88.25 94 SER A CA 1
ATOM 691 C C . SER A 1 94 ? 10.417 2.144 7.870 1.00 88.25 94 SER A C 1
ATOM 693 O O . SER A 1 94 ? 10.055 3.102 7.183 1.00 88.25 94 SER A O 1
ATOM 695 N N . LEU A 1 95 ? 11.697 1.775 7.967 1.00 91.69 95 LEU A N 1
ATOM 696 C CA . LEU A 1 95 ? 12.708 2.197 6.999 1.00 91.69 95 LEU A CA 1
ATOM 697 C C . LEU A 1 95 ? 12.491 1.495 5.652 1.00 91.69 95 LEU A C 1
ATOM 699 O O . LEU A 1 95 ? 11.764 0.501 5.569 1.00 91.69 95 LEU A O 1
ATOM 703 N N . LEU A 1 96 ? 13.150 2.016 4.621 1.00 91.75 96 LEU A N 1
ATOM 704 C CA . LEU A 1 96 ? 13.227 1.389 3.308 1.00 91.75 96 LEU A CA 1
ATOM 705 C C . LEU A 1 96 ? 14.338 0.334 3.292 1.00 91.75 96 LEU A C 1
ATOM 707 O O . LEU A 1 96 ? 15.426 0.575 3.819 1.00 91.75 96 LEU A O 1
ATOM 711 N N . TYR A 1 97 ? 14.076 -0.804 2.655 1.00 91.06 97 TYR A N 1
ATOM 712 C CA . TYR A 1 97 ? 15.022 -1.911 2.530 1.00 91.06 97 TYR A CA 1
ATOM 713 C C . TYR A 1 97 ? 15.113 -2.390 1.091 1.00 91.06 97 TYR A C 1
ATOM 715 O O . TYR A 1 97 ? 14.094 -2.689 0.476 1.00 91.06 97 TYR A O 1
ATOM 723 N N . GLU A 1 98 ? 16.3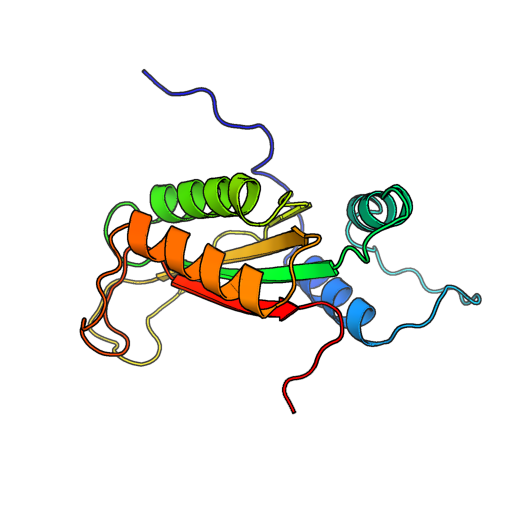31 -2.514 0.569 1.00 94.19 98 GLU A N 1
ATOM 724 C CA . GLU A 1 98 ? 16.548 -3.070 -0.763 1.00 94.19 98 GLU A CA 1
ATOM 725 C C . GLU A 1 98 ? 16.922 -4.555 -0.688 1.00 94.19 98 GLU A C 1
ATOM 727 O O . GLU A 1 98 ? 17.957 -4.914 -0.122 1.00 94.19 98 GLU A O 1
ATOM 732 N N . THR A 1 99 ? 16.109 -5.425 -1.285 1.00 89.88 99 THR A N 1
ATOM 733 C CA . THR A 1 99 ? 16.276 -6.884 -1.219 1.00 89.88 99 THR A CA 1
ATOM 734 C C . THR A 1 99 ? 16.375 -7.505 -2.604 1.00 89.88 99 THR A C 1
ATOM 736 O O . THR A 1 99 ? 15.839 -6.975 -3.580 1.00 89.88 99 THR A O 1
ATOM 739 N N . GLU A 1 100 ? 17.036 -8.657 -2.679 1.00 90.88 100 GLU A N 1
ATOM 740 C CA . GLU A 1 100 ? 16.994 -9.495 -3.876 1.00 90.88 100 GLU A CA 1
ATOM 741 C C . GLU A 1 100 ? 15.585 -10.094 -4.079 1.00 90.88 100 GLU A C 1
ATOM 743 O O . GLU A 1 100 ? 14.838 -10.258 -3.102 1.00 90.88 100 GLU A O 1
ATOM 748 N N . PRO A 1 101 ? 15.187 -10.404 -5.326 1.00 87.31 101 PRO A N 1
ATOM 749 C CA . PRO A 1 101 ? 13.977 -11.173 -5.610 1.00 87.31 101 PRO A CA 1
ATOM 750 C C . PRO A 1 101 ? 14.065 -12.596 -5.039 1.00 87.31 101 PRO A C 1
ATOM 752 O O . PRO A 1 101 ? 15.124 -13.208 -5.054 1.00 87.31 101 PRO A O 1
ATOM 755 N N . MET A 1 102 ? 12.943 -13.148 -4.565 1.00 78.44 102 MET A N 1
ATOM 756 C CA . MET A 1 102 ? 12.936 -14.462 -3.893 1.00 78.44 102 MET A CA 1
ATOM 757 C C . MET A 1 102 ? 12.555 -15.648 -4.795 1.00 78.44 102 MET A C 1
ATOM 759 O O . MET A 1 102 ? 12.985 -16.765 -4.537 1.00 78.44 102 MET A O 1
ATOM 763 N N . TYR A 1 103 ? 11.701 -15.446 -5.804 1.00 76.62 103 TYR A N 1
ATOM 764 C CA . TYR A 1 103 ? 11.095 -16.558 -6.564 1.00 76.62 103 TYR A CA 1
ATOM 765 C C . TYR A 1 103 ? 11.479 -16.588 -8.041 1.00 76.62 103 TYR A C 1
ATOM 767 O O . TYR A 1 103 ? 11.598 -17.656 -8.630 1.00 76.62 103 TYR A O 1
ATOM 775 N N . LEU A 1 104 ? 11.611 -15.413 -8.649 1.00 79.50 104 LEU A N 1
ATOM 776 C CA . LEU A 1 104 ? 12.084 -15.242 -10.013 1.00 79.50 104 LEU A CA 1
ATOM 777 C C . LEU A 1 104 ? 13.288 -14.317 -9.903 1.00 79.50 104 LEU A C 1
ATOM 779 O O . LEU A 1 104 ? 13.104 -13.134 -9.649 1.00 79.50 104 LEU A O 1
ATOM 783 N N . GLU A 1 105 ? 14.494 -14.867 -9.961 1.00 78.19 105 GLU A N 1
ATOM 784 C CA . GLU A 1 105 ? 15.717 -14.128 -9.616 1.00 78.19 105 GLU A CA 1
ATOM 785 C C . GLU A 1 105 ? 16.174 -13.177 -10.728 1.00 78.19 105 GLU A C 1
ATOM 787 O O . GLU A 1 105 ? 16.768 -12.144 -10.436 1.00 78.19 105 GLU A O 1
ATOM 792 N N . ASP A 1 106 ? 15.825 -13.462 -11.988 1.00 87.44 106 ASP A N 1
ATOM 793 C CA . ASP A 1 106 ? 16.138 -12.602 -13.137 1.00 87.44 106 ASP A CA 1
ATOM 794 C C . ASP A 1 106 ? 15.162 -11.415 -13.240 1.00 87.44 106 ASP A C 1
ATOM 796 O O . ASP A 1 106 ? 14.314 -11.322 -14.130 1.00 87.44 106 ASP A O 1
ATOM 800 N N . GLN A 1 107 ? 15.216 -10.533 -12.240 1.00 87.00 107 GLN A N 1
ATOM 801 C CA . GLN A 1 107 ? 14.481 -9.272 -12.209 1.00 87.00 107 GLN A CA 1
ATOM 802 C C . GLN A 1 107 ? 15.170 -8.235 -11.308 1.00 87.00 107 GLN A C 1
ATOM 804 O O . GLN A 1 107 ? 16.005 -8.588 -10.476 1.00 87.00 107 GLN A O 1
ATOM 809 N N . PRO A 1 108 ? 14.814 -6.940 -11.411 1.00 90.56 108 PRO A N 1
ATOM 810 C CA . PRO A 1 108 ? 15.399 -5.921 -10.552 1.00 90.56 108 PRO A CA 1
ATOM 811 C C . PRO A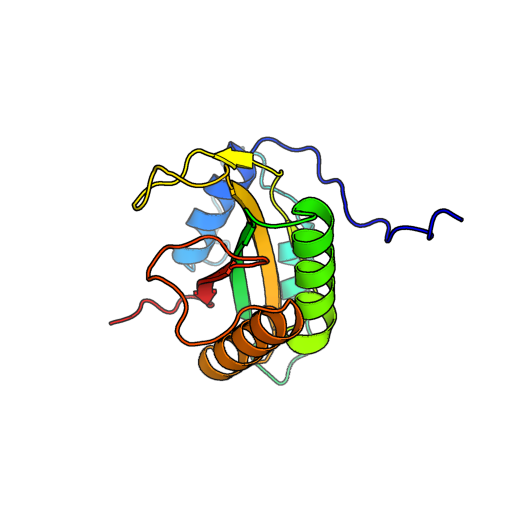 1 108 ? 15.100 -6.154 -9.066 1.00 90.56 108 PRO A C 1
ATOM 813 O O . PRO A 1 108 ? 14.050 -6.691 -8.694 1.00 90.56 108 PRO A O 1
ATOM 816 N N . ARG A 1 109 ? 16.000 -5.651 -8.216 1.00 93.75 109 ARG A N 1
ATOM 817 C CA . ARG A 1 109 ? 15.857 -5.658 -6.755 1.00 93.75 109 ARG A CA 1
ATOM 818 C C . ARG A 1 109 ? 14.605 -4.914 -6.300 1.00 93.75 109 ARG A C 1
ATOM 820 O O . ARG A 1 109 ? 14.229 -3.877 -6.859 1.00 93.75 109 ARG A O 1
ATOM 827 N N . PHE A 1 110 ? 14.003 -5.403 -5.225 1.00 94.31 110 PHE A N 1
ATOM 828 C CA . PHE A 1 110 ? 12.849 -4.770 -4.598 1.00 94.31 110 PHE A CA 1
ATOM 829 C C . PHE A 1 110 ? 13.285 -3.703 -3.607 1.00 94.31 110 PHE A C 1
ATOM 831 O O . PHE A 1 110 ? 14.193 -3.924 -2.812 1.00 94.31 110 PHE A O 1
ATOM 838 N N . LEU A 1 111 ? 12.591 -2.570 -3.622 1.00 97.06 111 LEU A N 1
ATOM 839 C CA . LEU A 1 111 ? 12.558 -1.627 -2.516 1.00 97.06 111 LEU A CA 1
ATOM 840 C C . LEU A 1 111 ? 11.306 -1.922 -1.689 1.00 97.06 111 LEU A C 1
ATOM 842 O O . LEU A 1 111 ? 10.196 -1.847 -2.216 1.00 97.06 111 LEU A O 1
ATOM 846 N N . ASN A 1 112 ? 11.492 -2.264 -0.416 1.00 95.81 112 ASN A N 1
ATOM 847 C CA . ASN A 1 112 ? 10.428 -2.690 0.485 1.00 95.81 112 ASN A CA 1
ATOM 848 C C . ASN A 1 112 ? 10.285 -1.758 1.687 1.00 95.81 112 ASN A C 1
ATOM 850 O O . ASN A 1 112 ? 11.264 -1.191 2.179 1.00 95.81 112 ASN A O 1
ATOM 854 N N . ALA A 1 113 ? 9.062 -1.663 2.192 1.00 94.75 113 ALA A N 1
ATOM 855 C CA . ALA A 1 113 ? 8.706 -0.973 3.421 1.00 94.75 113 ALA A CA 1
ATOM 856 C C . ALA A 1 113 ? 7.530 -1.682 4.106 1.00 94.75 113 ALA A C 1
ATOM 858 O O . ALA A 1 113 ? 6.887 -2.554 3.529 1.00 94.75 113 ALA A O 1
ATOM 859 N N . ALA A 1 114 ? 7.217 -1.282 5.330 1.00 95.38 114 ALA A N 1
ATOM 860 C CA . ALA A 1 114 ? 5.970 -1.614 6.000 1.00 95.38 114 ALA A CA 1
ATOM 861 C C . ALA A 1 114 ? 5.304 -0.339 6.522 1.00 95.38 114 ALA A C 1
ATOM 863 O O . ALA A 1 114 ? 5.991 0.629 6.861 1.00 95.38 114 ALA A O 1
ATOM 864 N N . ALA A 1 115 ? 3.979 -0.350 6.624 1.00 93.12 115 ALA A N 1
ATOM 865 C CA . ALA A 1 115 ? 3.203 0.741 7.196 1.00 93.12 115 ALA A CA 1
ATOM 866 C C . ALA A 1 115 ? 2.116 0.225 8.141 1.00 93.12 115 ALA A C 1
ATOM 868 O O . ALA A 1 115 ? 1.598 -0.879 7.973 1.00 93.12 115 ALA A O 1
ATOM 869 N N . ALA A 1 116 ? 1.790 1.044 9.137 1.00 89.94 116 ALA A N 1
ATOM 870 C CA . ALA A 1 116 ? 0.660 0.854 10.030 1.00 89.94 116 ALA A CA 1
ATOM 871 C C . ALA A 1 116 ? -0.424 1.879 9.688 1.00 89.94 116 ALA A C 1
ATOM 873 O O . ALA A 1 116 ? -0.148 3.080 9.639 1.00 89.94 116 ALA A O 1
ATOM 874 N N . VAL A 1 117 ? -1.644 1.400 9.476 1.00 92.06 117 VAL A N 1
ATOM 875 C CA . VAL A 1 117 ? -2.818 2.195 9.111 1.00 92.06 117 VAL A CA 1
ATOM 876 C C . VAL A 1 117 ? -3.906 1.958 10.149 1.00 92.06 117 VAL A C 1
ATOM 878 O O . VAL A 1 117 ? -4.145 0.815 10.536 1.00 92.06 117 VAL A O 1
ATOM 881 N N . VAL A 1 118 ? -4.550 3.023 10.618 1.00 88.81 118 VAL A N 1
ATOM 882 C CA . VAL A 1 118 ? -5.775 2.906 11.423 1.00 88.81 118 VAL A CA 1
ATOM 883 C C . VAL A 1 118 ? -6.959 3.021 10.479 1.00 88.81 118 VAL A C 1
ATOM 885 O O . VAL A 1 118 ? -6.997 3.930 9.656 1.00 88.81 118 VAL A O 1
ATOM 888 N N . THR A 1 119 ? -7.905 2.094 10.570 1.00 89.56 119 THR A N 1
ATOM 889 C CA . THR A 1 119 ? -9.055 2.045 9.667 1.00 89.56 119 THR A CA 1
ATOM 890 C C . THR A 1 119 ? -10.320 1.619 10.399 1.00 89.56 119 THR A C 1
ATOM 892 O O . THR A 1 119 ? -10.257 0.875 11.376 1.00 89.56 119 THR A O 1
ATOM 895 N N . GLU A 1 120 ? -11.465 2.084 9.911 1.00 89.75 120 GLU A N 1
ATOM 896 C CA . GLU A 1 120 ? -12.794 1.593 10.305 1.00 89.75 120 GLU A CA 1
ATOM 897 C C . GLU A 1 120 ? -13.355 0.575 9.301 1.00 89.75 120 GLU A C 1
ATOM 899 O O . GLU A 1 120 ? -14.465 0.079 9.483 1.00 89.75 120 GLU A O 1
ATOM 904 N N . LEU A 1 121 ? -12.611 0.306 8.226 1.00 91.19 121 LEU A N 1
ATOM 905 C CA . LEU A 1 121 ? -12.977 -0.656 7.197 1.00 91.19 121 LEU A CA 1
ATOM 906 C C . LEU A 1 121 ? -12.746 -2.078 7.695 1.00 91.19 121 LEU A C 1
ATOM 908 O O . LEU A 1 121 ? -11.790 -2.339 8.431 1.00 91.19 121 LEU A O 1
ATOM 912 N N . ASP A 1 122 ? -13.563 -3.016 7.231 1.00 88.94 122 ASP A N 1
ATOM 913 C CA . ASP A 1 122 ? -13.294 -4.430 7.455 1.00 88.94 122 ASP A CA 1
ATOM 914 C C . ASP A 1 122 ? -12.125 -4.942 6.587 1.00 88.94 122 ASP A C 1
ATOM 916 O O . ASP A 1 122 ? -11.657 -4.300 5.641 1.00 88.94 122 ASP A O 1
ATOM 920 N N . ALA A 1 123 ? -11.620 -6.139 6.896 1.00 87.50 123 ALA A N 1
ATOM 921 C CA . ALA A 1 123 ? -10.465 -6.705 6.200 1.00 87.50 123 ALA A CA 1
ATOM 922 C C . ALA A 1 123 ? -10.686 -6.889 4.688 1.00 87.50 123 ALA A C 1
ATOM 924 O O . ALA A 1 123 ? -9.722 -6.869 3.913 1.00 87.50 123 ALA A O 1
ATOM 925 N N . ARG A 1 124 ? -11.935 -7.110 4.256 1.00 91.12 124 ARG A N 1
ATOM 926 C CA . ARG A 1 124 ? -12.258 -7.299 2.846 1.00 91.12 124 ARG A CA 1
ATOM 927 C C . ARG A 1 124 ? -12.253 -5.965 2.115 1.00 91.12 124 ARG A C 1
ATOM 929 O O . ARG A 1 124 ? -11.643 -5.879 1.050 1.00 91.12 124 ARG A O 1
ATOM 936 N N . GLU A 1 125 ? -12.865 -4.949 2.703 1.00 94.56 125 GLU A N 1
ATOM 937 C CA . GLU A 1 125 ? -12.850 -3.584 2.191 1.00 94.56 125 GLU A CA 1
ATOM 938 C C . GLU A 1 125 ? -11.415 -3.069 2.060 1.00 94.56 125 GLU A C 1
ATOM 940 O O . GLU A 1 125 ? -11.039 -2.584 0.993 1.00 94.56 125 GLU A O 1
ATOM 945 N N . VAL A 1 126 ? -10.574 -3.271 3.082 1.00 94.56 126 VAL A N 1
ATOM 946 C CA . VAL A 1 126 ? -9.144 -2.928 3.019 1.00 94.56 126 VAL A CA 1
ATOM 947 C C . VAL A 1 126 ? -8.468 -3.600 1.826 1.00 94.56 126 VAL A C 1
ATOM 949 O O . VAL A 1 126 ? -7.771 -2.935 1.063 1.00 94.56 126 VAL A O 1
ATOM 952 N N . LEU A 1 127 ? -8.683 -4.903 1.625 1.00 95.00 127 LEU A N 1
ATOM 953 C CA . LEU A 1 127 ? -8.081 -5.630 0.505 1.00 95.00 127 LEU A CA 1
ATOM 954 C C . LEU A 1 127 ? -8.530 -5.071 -0.853 1.00 95.00 127 LEU A C 1
ATOM 956 O O . LEU A 1 127 ? -7.726 -4.979 -1.782 1.00 95.00 127 LEU A O 1
ATOM 960 N N . ASP A 1 128 ? -9.804 -4.709 -0.982 1.00 95.94 128 ASP A N 1
ATOM 961 C CA . ASP A 1 128 ? -10.348 -4.174 -2.227 1.00 95.94 128 ASP A CA 1
ATOM 962 C C . ASP A 1 128 ? -9.796 -2.763 -2.526 1.00 95.94 128 ASP A C 1
ATOM 964 O O . ASP A 1 128 ? -9.440 -2.487 -3.679 1.00 95.94 128 ASP A O 1
ATOM 968 N N . ARG A 1 129 ? -9.616 -1.917 -1.498 1.00 97.38 129 ARG A N 1
ATOM 969 C CA . ARG A 1 129 ? -8.949 -0.601 -1.603 1.00 97.38 129 ARG A CA 1
ATOM 970 C C . ARG A 1 129 ? -7.473 -0.731 -1.948 1.00 97.38 129 ARG A C 1
ATOM 972 O O . ARG A 1 129 ? -7.000 -0.086 -2.879 1.00 97.38 129 ARG A O 1
ATOM 979 N N . VAL A 1 130 ? -6.763 -1.632 -1.277 1.00 96.25 130 VAL A N 1
ATOM 980 C CA . VAL A 1 130 ? -5.355 -1.928 -1.560 1.00 96.25 130 VAL A CA 1
ATOM 981 C C . VAL A 1 130 ? -5.164 -2.339 -3.021 1.00 96.25 130 VAL A C 1
ATOM 983 O O . VAL A 1 130 ? -4.348 -1.757 -3.732 1.00 96.25 130 VAL A O 1
ATOM 986 N N . LYS A 1 131 ? -5.983 -3.267 -3.526 1.00 94.94 131 LYS A N 1
ATOM 987 C CA . LYS A 1 131 ? -5.930 -3.667 -4.939 1.00 94.94 131 LYS A CA 1
ATOM 988 C C . LYS A 1 131 ? -6.264 -2.522 -5.896 1.00 94.94 131 LYS A C 1
ATOM 990 O O . LYS A 1 131 ? -5.806 -2.538 -7.037 1.00 94.94 131 LYS A O 1
ATOM 995 N N . ALA A 1 132 ? -7.101 -1.566 -5.489 1.00 95.81 132 ALA A N 1
ATOM 996 C CA . ALA A 1 132 ? -7.385 -0.380 -6.295 1.00 95.81 132 ALA A CA 1
ATOM 997 C C . ALA A 1 132 ? -6.154 0.525 -6.419 1.00 95.81 132 ALA A C 1
ATOM 999 O O . ALA A 1 132 ? -5.838 0.940 -7.534 1.00 95.81 132 ALA A O 1
ATOM 1000 N N . ILE A 1 133 ? -5.424 0.733 -5.320 1.00 96.25 133 ILE A N 1
ATOM 1001 C CA . ILE A 1 133 ? -4.157 1.478 -5.306 1.00 96.25 133 ILE A CA 1
ATOM 1002 C C . ILE A 1 133 ? -3.146 0.818 -6.251 1.00 96.25 133 ILE A C 1
ATOM 1004 O O . ILE A 1 133 ? -2.588 1.480 -7.122 1.00 96.25 133 ILE A O 1
ATOM 1008 N N . GLU A 1 134 ? -2.974 -0.504 -6.169 1.00 95.38 134 GLU A N 1
ATOM 1009 C CA . GLU A 1 134 ? -2.047 -1.223 -7.052 1.00 95.38 134 GLU A CA 1
ATOM 1010 C C . GLU A 1 134 ? -2.401 -1.074 -8.538 1.00 95.38 134 GLU A C 1
ATOM 1012 O O . GLU A 1 134 ? -1.523 -0.852 -9.377 1.00 95.38 134 GLU A O 1
ATOM 1017 N N . ARG A 1 135 ? -3.695 -1.170 -8.878 1.00 93.88 135 ARG A N 1
ATOM 1018 C CA . ARG A 1 135 ? -4.172 -0.956 -10.253 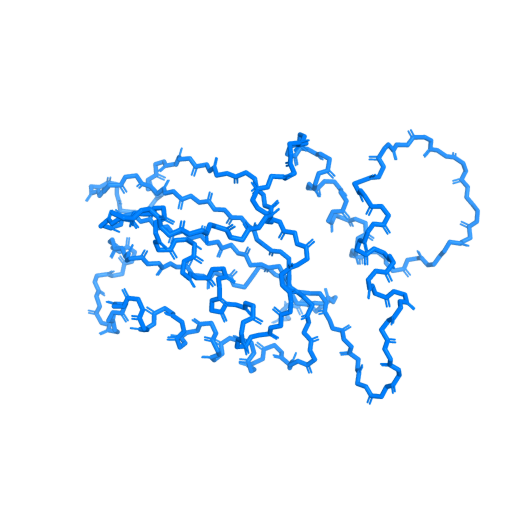1.00 93.88 135 ARG A CA 1
ATOM 1019 C C . ARG A 1 135 ? -3.893 0.468 -10.727 1.00 93.88 135 ARG A C 1
ATOM 1021 O O . ARG A 1 135 ? -3.469 0.640 -11.867 1.00 93.88 135 ARG A O 1
ATOM 1028 N N . ALA A 1 136 ? -4.100 1.469 -9.870 1.00 92.81 136 ALA A N 1
ATOM 1029 C CA . ALA A 1 136 ? -3.838 2.870 -10.193 1.00 92.81 136 ALA A CA 1
ATOM 1030 C C . ALA A 1 136 ? -2.346 3.136 -10.468 1.00 92.81 136 ALA A C 1
ATOM 1032 O O . ALA A 1 136 ? -2.017 3.954 -11.322 1.00 92.81 136 ALA A O 1
ATOM 1033 N N . SER A 1 137 ? -1.443 2.391 -9.825 1.00 88.94 137 SER A N 1
ATOM 1034 C CA . SER A 1 137 ? 0.001 2.429 -10.102 1.00 88.94 137 SER A CA 1
ATOM 1035 C C . SER A 1 137 ? 0.422 1.656 -11.362 1.00 88.94 137 SER A C 1
ATOM 1037 O O . SER A 1 137 ? 1.611 1.566 -11.656 1.00 88.94 137 SER A O 1
ATOM 1039 N N . GLY A 1 138 ? -0.523 1.083 -12.114 1.00 87.56 138 GLY A N 1
ATOM 1040 C CA . GLY A 1 138 ? -0.250 0.361 -13.357 1.00 87.56 138 GLY A CA 1
ATOM 1041 C C . GLY A 1 138 ? -0.024 -1.144 -13.189 1.00 87.56 138 GLY A C 1
ATOM 1042 O O . GLY A 1 138 ? 0.465 -1.791 -14.116 1.00 87.56 138 GLY A O 1
ATOM 1043 N N . ARG A 1 139 ? -0.379 -1.741 -12.039 1.00 83.88 139 ARG A N 1
ATOM 1044 C CA . ARG A 1 139 ? -0.350 -3.203 -11.883 1.00 83.88 139 ARG A CA 1
ATOM 1045 C C . ARG A 1 139 ? -1.485 -3.845 -12.692 1.00 83.88 139 ARG A C 1
ATOM 1047 O O . ARG A 1 139 ? -2.649 -3.843 -12.286 1.00 83.88 139 ARG A O 1
ATOM 1054 N N . CYS A 1 140 ? -1.141 -4.432 -13.835 1.00 75.38 140 CYS A N 1
ATOM 1055 C CA . CYS A 1 140 ? -2.087 -5.158 -14.684 1.00 75.38 140 CYS A CA 1
ATOM 1056 C C . CYS A 1 140 ? -2.363 -6.576 -14.155 1.00 75.38 140 CYS A C 1
ATOM 1058 O O . CYS A 1 140 ? -1.451 -7.297 -13.745 1.00 75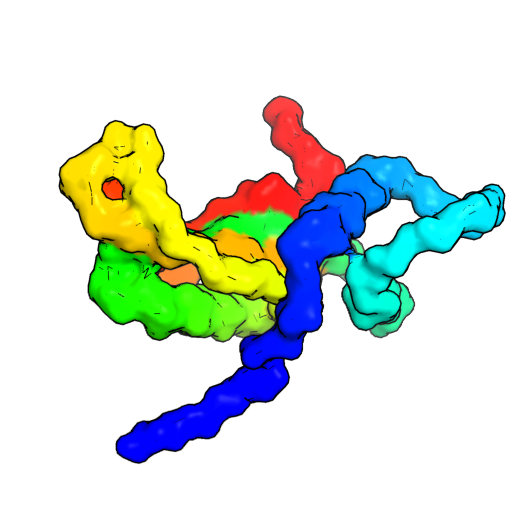.38 140 CYS A O 1
ATOM 1060 N N . HIS A 1 141 ? -3.625 -7.006 -14.215 1.00 67.31 141 HIS A N 1
ATOM 1061 C CA . HIS A 1 141 ? -3.990 -8.403 -13.962 1.00 67.31 141 HIS A CA 1
ATOM 1062 C C . HIS A 1 141 ? -3.519 -9.267 -15.143 1.00 67.31 141 HIS A C 1
ATOM 1064 O O . HIS A 1 141 ? -3.725 -8.889 -16.293 1.00 67.31 141 HIS A O 1
ATOM 1070 N N . GLY A 1 142 ? -2.894 -10.417 -14.869 1.00 65.25 142 GLY A N 1
ATOM 1071 C CA . GLY A 1 142 ? -2.430 -11.351 -15.909 1.00 65.25 142 GLY A CA 1
ATOM 1072 C C . GLY A 1 142 ? -0.956 -11.226 -16.317 1.00 65.25 142 GLY A C 1
ATOM 1073 O O . GLY A 1 142 ? -0.547 -11.859 -17.285 1.00 65.25 142 GLY A O 1
ATOM 1074 N N . GLY A 1 143 ? -0.149 -10.446 -15.591 1.00 70.69 143 GLY A N 1
ATOM 1075 C CA . GLY A 1 143 ? 1.310 -10.473 -15.737 1.00 70.69 143 GLY A CA 1
ATOM 1076 C C . GLY A 1 143 ? 1.932 -11.813 -15.315 1.00 70.69 143 GLY A C 1
ATOM 1077 O O . GLY A 1 143 ? 1.270 -12.674 -14.731 1.00 70.69 143 GLY A O 1
ATOM 1078 N N . VAL A 1 144 ? 3.231 -11.977 -15.582 1.00 80.50 144 VAL A N 1
ATOM 1079 C CA . VAL A 1 144 ? 3.995 -13.157 -15.146 1.00 80.50 144 VAL A CA 1
ATOM 1080 C C . VAL A 1 144 ? 3.864 -13.311 -13.630 1.00 80.50 144 VAL A C 1
ATOM 1082 O O . VAL A 1 144 ? 4.101 -12.365 -12.874 1.00 80.50 144 VAL A O 1
ATOM 1085 N N . ARG A 1 145 ? 3.485 -14.510 -13.171 1.00 82.50 145 ARG A N 1
ATOM 1086 C CA . ARG A 1 145 ? 3.420 -14.821 -11.739 1.00 82.50 145 ARG A CA 1
ATOM 1087 C C . ARG A 1 145 ? 4.782 -14.525 -11.103 1.00 82.50 145 ARG A C 1
ATOM 1089 O O . ARG A 1 145 ? 5.793 -15.032 -11.569 1.00 82.50 145 ARG A O 1
ATOM 1096 N N . ASN A 1 146 ? 4.792 -13.725 -10.037 1.00 80.75 146 ASN A N 1
ATOM 1097 C CA . ASN A 1 146 ? 5.999 -13.254 -9.339 1.00 80.75 146 ASN A CA 1
ATOM 1098 C C . ASN A 1 146 ? 6.943 -12.358 -10.171 1.00 80.75 146 ASN A C 1
ATOM 1100 O O . ASN A 1 146 ? 8.089 -12.155 -9.768 1.00 80.75 146 ASN A O 1
ATOM 1104 N N . GLY A 1 147 ? 6.473 -11.804 -11.292 1.00 85.69 147 GLY A N 1
ATOM 1105 C CA . GLY A 1 147 ? 7.242 -10.875 -12.118 1.00 85.69 147 GLY A CA 1
ATOM 1106 C C . GLY A 1 147 ? 7.357 -9.455 -11.538 1.00 85.69 147 GLY A C 1
ATOM 1107 O O . GLY A 1 147 ? 6.745 -9.153 -10.502 1.00 85.69 147 GLY A O 1
ATOM 1108 N N . PRO A 1 148 ? 8.106 -8.574 -12.225 1.00 89.19 148 PRO A N 1
ATOM 1109 C CA . PRO A 1 148 ? 8.281 -7.184 -11.822 1.00 89.19 148 PRO A CA 1
ATOM 1110 C C . PRO A 1 148 ? 6.955 -6.439 -11.716 1.00 89.19 148 PRO A C 1
ATOM 1112 O O . PRO A 1 148 ? 6.022 -6.701 -12.480 1.00 89.19 148 PRO A O 1
ATOM 1115 N N . ARG A 1 149 ? 6.871 -5.495 -10.779 1.00 93.19 149 ARG A N 1
ATOM 1116 C CA . ARG A 1 149 ? 5.668 -4.690 -10.568 1.00 93.19 149 ARG A CA 1
ATOM 1117 C C . ARG A 1 149 ? 5.975 -3.280 -10.065 1.00 93.19 149 ARG A C 1
ATOM 1119 O O . ARG A 1 149 ? 6.928 -3.106 -9.297 1.00 93.19 149 ARG A O 1
ATOM 1126 N N . PRO A 1 150 ? 5.156 -2.284 -10.460 1.00 95.00 150 PRO A N 1
ATOM 1127 C CA . PRO A 1 150 ? 5.272 -0.917 -9.959 1.00 95.00 150 PRO A CA 1
ATOM 1128 C C . PRO A 1 150 ? 5.068 -0.843 -8.448 1.00 95.00 150 PRO A C 1
ATOM 1130 O O . PRO A 1 150 ? 5.807 -0.159 -7.760 1.00 95.00 150 PRO A O 1
ATOM 1133 N N . ILE A 1 151 ? 4.087 -1.573 -7.921 1.00 96.38 151 ILE A N 1
ATOM 1134 C CA . ILE A 1 151 ? 3.837 -1.676 -6.488 1.00 96.38 151 ILE A CA 1
ATOM 1135 C C . ILE A 1 151 ? 3.146 -3.006 -6.179 1.00 96.38 151 ILE A C 1
ATOM 1137 O O . ILE A 1 151 ? 2.387 -3.540 -6.993 1.00 96.38 151 ILE A O 1
ATOM 1141 N N . ASP A 1 152 ? 3.437 -3.525 -5.000 1.00 95.25 152 ASP A N 1
ATOM 1142 C CA . ASP A 1 152 ? 2.815 -4.661 -4.337 1.00 95.25 152 ASP A CA 1
ATOM 1143 C C . ASP A 1 152 ? 2.493 -4.220 -2.917 1.00 95.25 152 ASP A C 1
ATOM 1145 O O . ASP A 1 152 ? 3.352 -3.628 -2.257 1.00 95.25 152 ASP A O 1
ATOM 1149 N N . ILE A 1 153 ? 1.274 -4.466 -2.461 1.0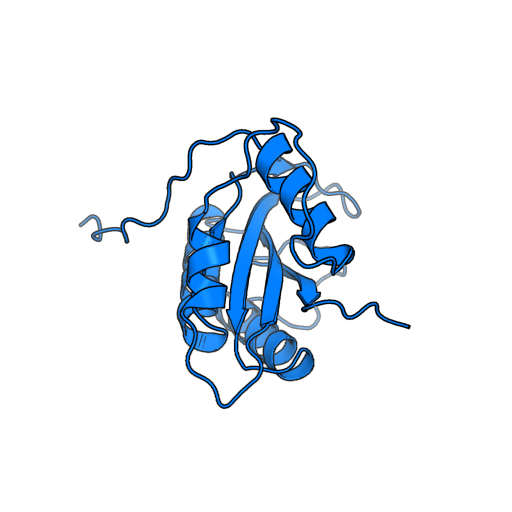0 96.19 153 ILE A N 1
ATOM 1150 C CA . ILE A 1 153 ? 0.832 -4.122 -1.119 1.00 96.19 153 ILE A CA 1
ATOM 1151 C C . ILE A 1 153 ? 0.195 -5.366 -0.500 1.00 96.19 153 ILE A C 1
ATOM 1153 O O . ILE A 1 153 ? -0.939 -5.740 -0.800 1.00 96.19 153 ILE A O 1
ATOM 1157 N N . ASP A 1 154 ? 0.928 -5.988 0.414 1.00 94.25 154 ASP A N 1
ATOM 1158 C CA . ASP A 1 154 ? 0.491 -7.189 1.111 1.00 94.25 154 ASP A CA 1
ATOM 1159 C C . ASP A 1 154 ? -0.124 -6.838 2.462 1.00 94.25 154 ASP A C 1
ATOM 1161 O O . ASP A 1 154 ? 0.495 -6.184 3.303 1.00 94.25 154 ASP A O 1
ATOM 1165 N N . LEU A 1 155 ? -1.337 -7.331 2.711 1.00 91.94 155 LEU A N 1
ATOM 1166 C CA . LEU A 1 155 ? -1.954 -7.270 4.031 1.00 91.94 155 LEU A CA 1
ATOM 1167 C C . LEU A 1 155 ? -1.265 -8.280 4.962 1.00 91.94 155 LEU A C 1
ATOM 1169 O O . LEU A 1 155 ? -1.503 -9.484 4.863 1.00 91.94 155 LEU A O 1
ATOM 1173 N N . LEU A 1 156 ? -0.423 -7.792 5.875 1.00 88.50 156 LEU A N 1
ATOM 1174 C CA . LEU A 1 156 ? 0.342 -8.629 6.807 1.00 88.50 156 LEU A CA 1
ATOM 1175 C C . LEU A 1 156 ? -0.481 -8.994 8.044 1.00 88.50 156 LEU A C 1
ATOM 1177 O O . LEU A 1 156 ? -0.376 -10.106 8.562 1.00 88.50 156 LEU A O 1
ATOM 1181 N N . LEU A 1 157 ? -1.275 -8.040 8.539 1.00 85.56 157 LEU A N 1
ATOM 1182 C CA . LEU A 1 157 ? -2.094 -8.200 9.738 1.00 85.56 157 LEU A CA 1
ATOM 1183 C C . LEU A 1 157 ? -3.288 -7.243 9.712 1.00 85.56 157 LEU A C 1
ATOM 1185 O O . LEU A 1 157 ? -3.146 -6.078 9.349 1.00 85.56 157 LEU A O 1
ATOM 1189 N N . PHE A 1 158 ? -4.444 -7.733 10.159 1.00 83.00 158 PHE A N 1
ATOM 1190 C CA . PHE A 1 158 ? -5.649 -6.942 10.398 1.00 83.00 158 PHE A CA 1
ATOM 1191 C C . PHE A 1 158 ? -6.162 -7.232 11.816 1.00 83.00 158 PHE A C 1
ATOM 1193 O O . PHE A 1 158 ? -6.549 -8.365 12.123 1.00 83.00 158 PHE A O 1
ATOM 1200 N N . GLY A 1 159 ? -6.136 -6.231 12.701 1.00 76.31 159 GLY A N 1
ATOM 1201 C CA . GLY A 1 159 ? -6.570 -6.386 14.093 1.00 76.31 159 GLY A CA 1
ATOM 1202 C C . GLY A 1 159 ? -5.907 -7.584 14.797 1.00 76.31 159 GLY A C 1
ATOM 1203 O O . GLY A 1 159 ? -4.693 -7.758 14.754 1.00 76.31 159 GLY A O 1
ATOM 1204 N N . ARG A 1 160 ? -6.703 -8.442 15.451 1.00 63.38 160 ARG A N 1
ATOM 1205 C CA . ARG A 1 160 ? -6.236 -9.714 16.058 1.00 63.38 160 ARG A CA 1
ATOM 1206 C C . ARG A 1 160 ? -6.592 -10.951 15.227 1.00 63.38 160 ARG A C 1
ATOM 1208 O O . ARG A 1 160 ? -6.458 -12.075 15.711 1.00 63.38 160 ARG A O 1
ATOM 1215 N N . GLN A 1 161 ? -7.084 -10.767 14.008 1.00 52.56 161 GLN A N 1
ATOM 1216 C CA . GLN A 1 161 ? -7.661 -11.854 13.231 1.00 52.56 161 GLN A CA 1
ATOM 1217 C C . GLN A 1 161 ? -6.543 -12.739 12.659 1.00 52.56 161 GLN A C 1
ATOM 1219 O O . GLN A 1 161 ? -5.699 -12.282 11.890 1.00 52.56 161 GLN A O 1
ATOM 1224 N N . ARG A 1 162 ? -6.515 -14.023 13.040 1.00 42.16 162 ARG A N 1
ATOM 1225 C CA . ARG A 1 162 ? -5.742 -15.042 12.312 1.00 42.16 162 ARG A CA 1
ATOM 1226 C C . ARG A 1 162 ? -6.643 -15.585 11.211 1.00 42.16 162 ARG A C 1
ATOM 1228 O O . ARG A 1 162 ? -7.801 -15.891 11.485 1.00 42.16 162 ARG A O 1
ATOM 1235 N N . ARG A 1 163 ? -6.126 -15.724 9.987 1.00 40.88 163 ARG A N 1
ATOM 1236 C CA . ARG A 1 163 ? -6.785 -16.581 8.992 1.00 40.88 163 ARG A CA 1
ATOM 1237 C C . ARG A 1 163 ? -6.842 -17.995 9.577 1.00 40.88 163 ARG A C 1
ATOM 1239 O O . ARG A 1 163 ? -5.789 -18.541 9.911 1.00 40.88 163 ARG A O 1
ATOM 1246 N N . GLY A 1 164 ? -8.059 -18.494 9.788 1.00 31.48 164 GLY A N 1
ATOM 1247 C CA . GLY A 1 164 ? -8.327 -19.917 9.994 1.00 31.48 164 GLY A CA 1
ATOM 1248 C C . GLY A 1 164 ? -8.189 -20.680 8.689 1.00 31.48 164 GLY A C 1
ATOM 1249 O O . GLY A 1 164 ? -8.348 -20.037 7.623 1.00 31.48 164 GLY A O 1
#

Secondary structure (DSSP, 8-state):
--PPPPTT------HHHHHHHHHHTTS-------------S-HHHHHHHHTPPTTS--EEEEEEEEE-SSSHHHHHHHHHHHHHHHT--EEEE---EEE--SS--SSPPEEEEEEEEEESS-HHHHHHHHHHHHHHTT--TTPPTT---S-EEEEEEETTPPP-

pLDDT: mean 70.93, std 26.3, range [23.75, 97.5]